Protein AF-A0A936B9R3-F1 (afdb_monomer)

Structure (mmCIF, N/CA/C/O backbone):
data_AF-A0A936B9R3-F1
#
_entry.id   AF-A0A936B9R3-F1
#
loop_
_atom_site.group_PDB
_atom_site.id
_atom_site.type_symbol
_atom_site.label_atom_id
_atom_site.label_alt_id
_atom_site.label_comp_id
_atom_site.label_asym_id
_atom_site.label_entity_id
_atom_site.label_seq_id
_atom_site.pdbx_PDB_ins_code
_atom_site.Cartn_x
_atom_site.Cartn_y
_atom_site.Cartn_z
_atom_site.occupancy
_atom_site.B_iso_or_equiv
_atom_site.auth_seq_id
_atom_site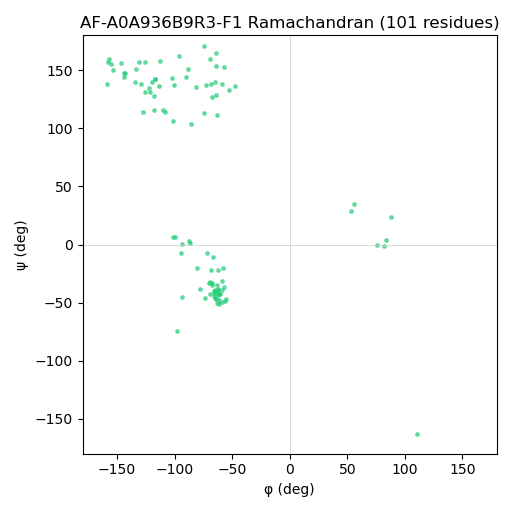.auth_comp_id
_atom_site.auth_asym_id
_atom_site.auth_atom_id
_atom_site.pdbx_PDB_model_num
ATOM 1 N N . MET A 1 1 ? -3.104 3.706 -0.898 1.00 93.44 1 MET A N 1
ATOM 2 C CA . MET A 1 1 ? -2.726 3.456 -2.309 1.00 93.44 1 MET A CA 1
ATOM 3 C C . MET A 1 1 ? -1.216 3.413 -2.414 1.00 93.44 1 MET A C 1
ATOM 5 O O . MET A 1 1 ? -0.565 4.284 -1.856 1.00 93.44 1 MET A O 1
ATOM 9 N N . ILE A 1 2 ? -0.672 2.424 -3.120 1.00 96.00 2 ILE A N 1
ATOM 10 C CA . ILE A 1 2 ? 0.773 2.230 -3.295 1.00 96.00 2 ILE A CA 1
ATOM 11 C C . ILE A 1 2 ? 1.058 2.076 -4.784 1.00 96.00 2 ILE A C 1
ATOM 13 O O . ILE A 1 2 ? 0.321 1.383 -5.483 1.00 96.00 2 ILE A O 1
ATOM 17 N N . THR A 1 3 ? 2.125 2.707 -5.258 1.00 95.81 3 THR A N 1
ATOM 18 C CA . THR A 1 3 ? 2.539 2.725 -6.660 1.00 95.81 3 THR A CA 1
ATOM 19 C C . THR A 1 3 ? 4.040 2.471 -6.761 1.00 95.81 3 THR A C 1
ATOM 21 O O . THR A 1 3 ? 4.817 2.990 -5.961 1.00 95.81 3 THR A O 1
ATOM 24 N N . SER A 1 4 ? 4.457 1.679 -7.750 1.00 95.25 4 SER A N 1
ATOM 25 C CA . SER A 1 4 ? 5.870 1.418 -8.046 1.00 95.25 4 SER A CA 1
ATOM 26 C C . SER A 1 4 ? 6.070 1.060 -9.518 1.00 95.25 4 SER A C 1
ATOM 28 O O . SER A 1 4 ? 5.175 0.488 -10.144 1.00 95.25 4 SER A O 1
ATOM 30 N N . PHE A 1 5 ? 7.246 1.381 -10.065 1.00 93.12 5 PHE A N 1
ATOM 31 C CA . PHE A 1 5 ? 7.700 0.892 -11.374 1.00 93.12 5 PHE A CA 1
ATOM 32 C C . PHE A 1 5 ? 8.264 -0.532 -11.297 1.00 93.12 5 PHE A C 1
ATOM 34 O O . PHE A 1 5 ? 8.347 -1.229 -12.309 1.00 93.12 5 PHE A O 1
ATOM 41 N N . ASP A 1 6 ? 8.655 -0.973 -10.101 1.00 92.75 6 ASP A N 1
ATOM 42 C CA . ASP A 1 6 ? 9.198 -2.301 -9.867 1.00 92.75 6 ASP A CA 1
ATOM 43 C C . ASP A 1 6 ? 8.045 -3.288 -9.632 1.00 92.75 6 ASP A C 1
ATOM 45 O O . ASP A 1 6 ? 7.418 -3.340 -8.568 1.00 92.75 6 ASP A O 1
ATOM 49 N N . GLY A 1 7 ? 7.765 -4.085 -10.667 1.00 92.31 7 GLY A N 1
ATOM 50 C CA . GLY A 1 7 ? 6.713 -5.099 -10.652 1.00 92.31 7 GLY A CA 1
ATOM 51 C C . GLY A 1 7 ? 6.882 -6.157 -9.555 1.00 92.31 7 GLY A C 1
ATOM 52 O O . GLY A 1 7 ? 5.884 -6.655 -9.039 1.00 92.31 7 GLY A O 1
ATOM 53 N N . GLY A 1 8 ? 8.121 -6.486 -9.175 1.00 94.50 8 GLY A N 1
ATOM 54 C CA . GLY A 1 8 ? 8.394 -7.441 -8.104 1.00 94.50 8 GLY A CA 1
ATOM 55 C C . GLY A 1 8 ? 8.104 -6.836 -6.735 1.00 94.50 8 GLY A C 1
ATOM 56 O O . GLY A 1 8 ? 7.410 -7.442 -5.920 1.00 94.50 8 GLY A O 1
ATOM 57 N N . ARG A 1 9 ? 8.559 -5.601 -6.503 1.00 94.31 9 ARG A N 1
ATOM 58 C CA . ARG A 1 9 ? 8.305 -4.888 -5.242 1.00 94.31 9 ARG A CA 1
ATOM 59 C C . ARG A 1 9 ? 6.819 -4.639 -5.003 1.00 94.31 9 ARG A C 1
ATOM 61 O O . ARG A 1 9 ? 6.357 -4.843 -3.884 1.00 94.31 9 ARG A O 1
ATOM 68 N N . ILE A 1 10 ? 6.050 -4.258 -6.026 1.00 96.25 10 ILE A N 1
ATOM 69 C CA . ILE A 1 10 ? 4.606 -4.051 -5.838 1.00 96.25 10 ILE A CA 1
ATOM 70 C C . ILE A 1 10 ? 3.840 -5.358 -5.604 1.00 96.25 10 ILE A C 1
ATOM 72 O O . ILE A 1 10 ? 2.882 -5.371 -4.835 1.00 96.25 10 ILE A O 1
ATOM 76 N N . ALA A 1 11 ? 4.276 -6.467 -6.211 1.00 96.75 11 ALA A N 1
ATOM 77 C CA . ALA A 1 11 ? 3.717 -7.784 -5.922 1.00 96.75 11 ALA A CA 1
ATOM 78 C C . ALA A 1 11 ? 4.030 -8.218 -4.480 1.00 96.75 11 ALA A C 1
ATOM 80 O O . ALA A 1 11 ? 3.150 -8.732 -3.792 1.00 96.75 11 ALA A O 1
ATOM 81 N N . ASN A 1 12 ? 5.243 -7.940 -3.993 1.00 97.25 12 ASN A N 1
ATOM 82 C CA . ASN A 1 12 ? 5.619 -8.198 -2.602 1.00 97.25 12 ASN A CA 1
ATOM 83 C C . ASN A 1 12 ? 4.823 -7.332 -1.620 1.00 97.25 12 ASN A C 1
AT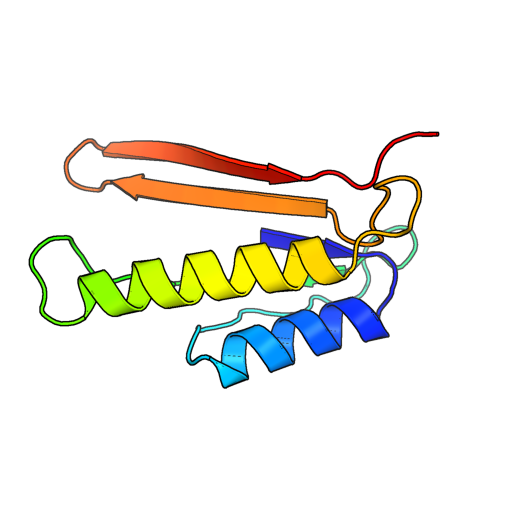OM 85 O O . ASN A 1 12 ? 4.399 -7.843 -0.591 1.00 97.25 12 ASN A O 1
ATOM 89 N N . ALA A 1 13 ? 4.562 -6.063 -1.950 1.00 97.12 13 ALA A N 1
ATOM 90 C CA . ALA A 1 13 ? 3.716 -5.194 -1.133 1.00 97.12 13 ALA A CA 1
ATOM 91 C C . ALA A 1 13 ? 2.280 -5.737 -1.025 1.00 97.12 13 ALA A C 1
ATOM 93 O O . ALA A 1 13 ? 1.714 -5.763 0.065 1.00 97.12 13 ALA A O 1
ATOM 94 N N . ALA A 1 14 ? 1.710 -6.226 -2.135 1.00 97.50 14 ALA A N 1
ATOM 95 C CA . ALA A 1 14 ? 0.401 -6.880 -2.130 1.00 97.50 14 ALA A CA 1
ATOM 96 C C . ALA A 1 14 ? 0.398 -8.146 -1.257 1.00 97.50 14 ALA A C 1
ATOM 98 O O . ALA A 1 14 ? -0.489 -8.322 -0.424 1.00 97.50 14 ALA A O 1
ATOM 99 N N . ALA A 1 15 ? 1.407 -9.007 -1.424 1.00 97.94 15 ALA A N 1
ATOM 100 C CA . ALA A 1 15 ? 1.523 -10.254 -0.674 1.00 97.94 15 ALA A CA 1
ATOM 101 C C . ALA A 1 15 ? 1.740 -10.015 0.828 1.00 97.94 15 ALA A C 1
ATOM 103 O O . ALA A 1 15 ? 1.157 -10.721 1.647 1.00 97.94 15 ALA A O 1
ATOM 104 N N . PHE A 1 16 ? 2.548 -9.016 1.192 1.00 97.50 16 PHE A N 1
ATOM 105 C CA . PHE A 1 16 ? 2.766 -8.635 2.583 1.00 97.50 16 PHE A CA 1
ATOM 106 C C . PHE A 1 16 ? 1.471 -8.135 3.229 1.00 97.50 16 PHE A C 1
ATOM 108 O O . PHE A 1 16 ? 1.067 -8.675 4.255 1.00 97.50 16 PHE A O 1
ATOM 115 N N . ALA A 1 17 ? 0.774 -7.193 2.582 1.00 96.19 17 ALA A N 1
ATOM 116 C CA . ALA A 1 17 ? -0.506 -6.676 3.064 1.00 96.19 17 ALA A CA 1
ATOM 117 C C . ALA A 1 17 ? -1.531 -7.807 3.287 1.00 96.19 17 ALA A C 1
ATOM 119 O O . ALA A 1 17 ? -2.128 -7.905 4.357 1.00 96.19 17 ALA A O 1
ATOM 120 N N . GLN A 1 18 ? -1.670 -8.727 2.327 1.00 95.56 18 GLN A N 1
ATOM 121 C CA . GLN A 1 18 ? -2.526 -9.910 2.483 1.00 95.56 18 GLN A CA 1
ATOM 122 C C . GLN A 1 18 ? -2.069 -10.824 3.630 1.00 95.56 18 GLN A C 1
ATOM 124 O O . GLN A 1 18 ? -2.900 -11.362 4.360 1.00 95.56 18 GLN A O 1
ATOM 129 N N . GLY A 1 19 ? -0.756 -10.991 3.811 1.00 96.00 19 GLY A N 1
ATOM 130 C CA . GLY A 1 19 ? -0.165 -11.816 4.865 1.00 96.00 19 GLY A CA 1
ATOM 131 C C . GLY A 1 19 ? -0.469 -11.322 6.280 1.00 96.00 19 GLY A C 1
ATOM 132 O O . GLY A 1 19 ? -0.688 -12.143 7.169 1.00 96.00 19 GLY A O 1
ATOM 133 N N . ILE A 1 20 ? -0.558 -10.004 6.472 1.00 93.81 20 ILE A N 1
ATOM 134 C CA . ILE A 1 20 ? -0.938 -9.386 7.754 1.00 93.81 20 ILE A CA 1
ATOM 135 C C . ILE A 1 20 ? -2.462 -9.221 7.903 1.00 93.81 20 ILE A C 1
ATOM 137 O O . ILE A 1 20 ? -2.956 -8.737 8.921 1.00 93.81 20 ILE A O 1
ATOM 141 N N . GLY A 1 21 ? -3.235 -9.693 6.918 1.00 91.56 21 GLY A N 1
ATOM 142 C CA . GLY A 1 21 ? -4.696 -9.739 6.959 1.00 91.56 21 GLY A CA 1
ATOM 143 C C . GLY A 1 21 ? -5.391 -8.471 6.465 1.00 91.56 21 GLY A C 1
ATOM 144 O O . GLY A 1 21 ? -6.523 -8.221 6.878 1.00 91.56 21 GLY A O 1
ATOM 145 N N . LEU A 1 22 ? -4.727 -7.677 5.622 1.00 92.25 22 LEU A N 1
ATOM 146 C CA . LEU A 1 22 ? -5.333 -6.557 4.906 1.00 92.25 22 LEU A CA 1
ATOM 147 C C . LEU A 1 22 ? -5.898 -7.007 3.554 1.00 92.25 22 LEU A C 1
ATOM 149 O O . LEU A 1 22 ? -5.303 -7.823 2.846 1.00 92.25 22 LEU A O 1
ATOM 153 N N . ASP A 1 23 ? -7.018 -6.409 3.163 1.00 92.75 23 ASP A N 1
ATOM 154 C CA . ASP A 1 23 ? -7.612 -6.620 1.849 1.00 92.75 23 ASP A CA 1
ATOM 155 C C . ASP A 1 23 ? -6.922 -5.754 0.788 1.00 92.75 23 ASP A C 1
ATOM 157 O O . ASP A 1 23 ? -6.668 -4.563 0.984 1.00 92.75 23 ASP A O 1
ATOM 161 N N . VAL A 1 24 ? -6.625 -6.358 -0.365 1.00 95.81 24 VAL A N 1
ATOM 162 C CA . VAL A 1 24 ? -5.866 -5.725 -1.452 1.00 95.81 24 VAL A CA 1
ATOM 163 C C . VAL A 1 24 ? -6.639 -5.792 -2.763 1.00 95.81 24 VAL A C 1
ATOM 165 O O . VAL A 1 24 ? -7.077 -6.859 -3.192 1.00 95.81 24 VAL A O 1
ATOM 168 N N . LEU A 1 25 ? -6.732 -4.652 -3.445 1.00 96.06 25 LEU A N 1
ATOM 169 C CA . LEU A 1 25 ? -7.194 -4.531 -4.824 1.00 96.06 25 LEU A CA 1
ATOM 170 C C . LEU A 1 25 ? -6.000 -4.203 -5.730 1.00 96.06 25 LEU A C 1
ATOM 172 O O . LEU A 1 25 ? -5.411 -3.123 -5.638 1.00 96.06 25 LEU A O 1
ATOM 176 N N . GLY A 1 26 ? -5.658 -5.129 -6.625 1.00 95.00 26 GLY A N 1
ATOM 177 C CA . GLY A 1 26 ? -4.510 -5.020 -7.529 1.00 95.00 26 GLY A CA 1
ATOM 178 C C . GLY A 1 26 ? -3.386 -6.014 -7.197 1.00 95.00 26 GLY A C 1
ATOM 179 O O . GLY A 1 26 ? -3.638 -6.993 -6.494 1.00 95.00 26 GLY A O 1
ATOM 180 N N . PRO A 1 27 ? -2.154 -5.795 -7.702 1.00 96.06 27 PRO A N 1
ATOM 181 C CA . PRO A 1 27 ? -1.717 -4.637 -8.486 1.00 96.06 27 PRO A CA 1
ATOM 182 C C . PRO A 1 27 ? -2.428 -4.517 -9.837 1.00 96.06 27 PRO A C 1
ATOM 184 O O . PRO A 1 27 ? -2.858 -5.512 -10.414 1.00 96.06 27 PRO A O 1
ATOM 187 N N . SER A 1 28 ? -2.527 -3.300 -10.361 1.00 96.62 28 SER A N 1
ATOM 188 C CA . SER A 1 28 ? -3.020 -3.052 -11.711 1.00 96.62 28 SER A CA 1
ATOM 189 C C . SER A 1 28 ? -2.108 -3.669 -12.778 1.00 96.62 28 SER A C 1
ATOM 191 O O . SER A 1 28 ? -0.921 -3.960 -12.557 1.00 96.62 28 SER A O 1
ATOM 193 N N . ASP A 1 29 ? -2.642 -3.769 -13.993 1.00 95.44 29 ASP A N 1
ATOM 194 C CA . ASP A 1 29 ? -1.811 -3.847 -15.189 1.00 95.44 29 ASP A CA 1
ATOM 195 C C . ASP A 1 29 ? -0.872 -2.626 -15.275 1.00 95.44 29 ASP A C 1
ATOM 197 O O . ASP A 1 29 ? -1.171 -1.567 -14.703 1.00 95.44 29 ASP A O 1
ATOM 201 N N . PRO A 1 30 ? 0.293 -2.762 -15.935 1.00 93.06 30 PRO A N 1
ATOM 202 C CA . PRO A 1 30 ? 1.226 -1.656 -16.074 1.00 93.06 30 PRO A CA 1
ATOM 203 C C . PRO A 1 30 ? 0.606 -0.587 -16.980 1.00 93.06 30 PRO A C 1
ATOM 205 O O . PRO A 1 30 ? 0.182 -0.891 -18.093 1.00 93.06 30 PRO A O 1
ATOM 208 N N . ALA A 1 31 ? 0.553 0.658 -16.503 1.00 82.62 31 ALA A N 1
ATOM 209 C CA . ALA A 1 31 ? -0.108 1.752 -17.216 1.00 82.62 31 ALA A CA 1
ATOM 210 C C . ALA A 1 31 ? 0.887 2.619 -18.008 1.00 82.62 31 ALA A C 1
ATOM 212 O O . ALA A 1 31 ? 0.968 2.522 -19.230 1.00 82.62 31 ALA A O 1
ATOM 213 N N . MET A 1 32 ? 1.667 3.457 -17.318 1.00 87.12 32 MET A N 1
ATOM 214 C CA . MET A 1 32 ? 2.646 4.376 -17.914 1.00 87.12 32 MET A CA 1
ATOM 215 C C . MET A 1 32 ? 4.027 4.087 -17.335 1.00 87.12 32 MET A C 1
ATOM 217 O O . MET A 1 32 ? 4.156 3.919 -16.126 1.00 87.12 32 MET A O 1
ATOM 221 N N . ASN A 1 33 ? 5.061 4.021 -18.178 1.00 89.19 33 ASN A N 1
ATOM 222 C CA . ASN A 1 33 ? 6.449 3.761 -17.760 1.00 89.19 33 ASN A CA 1
ATOM 223 C C . ASN A 1 33 ? 6.621 2.490 -16.900 1.00 89.19 33 ASN A C 1
ATOM 225 O O . ASN A 1 33 ? 7.500 2.423 -16.048 1.00 89.19 33 ASN A O 1
ATOM 229 N N . GLY A 1 34 ? 5.757 1.488 -17.095 1.00 90.44 34 GLY A N 1
ATOM 230 C CA . GLY A 1 34 ? 5.785 0.241 -16.325 1.00 90.44 34 GLY A CA 1
ATOM 231 C C . GLY A 1 34 ? 5.229 0.345 -14.901 1.00 90.44 34 GLY A C 1
ATOM 232 O O . GLY A 1 34 ? 5.164 -0.676 -14.220 1.00 90.44 34 GLY A O 1
ATOM 233 N N . TYR A 1 35 ? 4.783 1.529 -14.464 1.00 94.19 35 TYR A N 1
ATOM 234 C CA . TYR A 1 35 ? 4.190 1.704 -13.143 1.00 94.19 35 TYR A CA 1
ATOM 235 C C . TYR A 1 35 ? 2.885 0.933 -13.005 1.00 94.19 35 TYR A C 1
ATOM 237 O O . TYR A 1 35 ? 2.044 0.895 -13.910 1.00 94.19 35 TYR A O 1
ATOM 245 N N . ARG A 1 36 ? 2.731 0.354 -11.821 1.00 96.69 36 ARG A N 1
ATOM 246 C CA . ARG A 1 36 ? 1.542 -0.348 -11.358 1.00 96.69 36 ARG A CA 1
ATOM 247 C C . ARG A 1 36 ? 1.112 0.261 -10.035 1.00 96.69 36 ARG A C 1
ATOM 249 O O . ARG A 1 36 ? 1.944 0.812 -9.309 1.00 96.69 36 ARG A O 1
ATOM 256 N N . SER A 1 37 ? -0.161 0.103 -9.703 1.00 96.69 37 SER A N 1
ATOM 257 C CA . SER A 1 37 ? -0.714 0.581 -8.438 1.00 96.69 37 SER A CA 1
ATOM 258 C C . SER A 1 37 ? -1.572 -0.481 -7.772 1.00 96.69 37 SER A C 1
ATOM 260 O O . SER A 1 37 ? -2.194 -1.297 -8.448 1.00 96.69 37 SER A O 1
ATOM 262 N N . LEU A 1 38 ? -1.634 -0.447 -6.447 1.00 96.75 38 LEU A N 1
ATOM 263 C CA . LEU A 1 38 ? -2.580 -1.222 -5.655 1.00 96.75 38 LEU A CA 1
ATOM 264 C C . LEU A 1 38 ? -3.282 -0.337 -4.623 1.00 96.75 38 LEU A C 1
ATOM 266 O O . LEU A 1 38 ? -2.782 0.720 -4.213 1.00 96.75 38 LEU A O 1
ATOM 270 N N . LEU A 1 39 ? -4.454 -0.790 -4.204 1.00 96.12 39 LEU A N 1
ATOM 271 C CA . LEU A 1 39 ? -5.237 -0.210 -3.125 1.00 96.12 39 LEU A CA 1
ATOM 272 C C . LEU A 1 39 ? -5.362 -1.229 -1.998 1.00 96.12 39 LEU A C 1
ATOM 274 O O . LEU A 1 39 ? -5.501 -2.420 -2.254 1.00 96.12 39 LEU A O 1
ATOM 278 N N . ILE A 1 40 ? -5.312 -0.738 -0.765 1.00 93.75 40 ILE A N 1
ATOM 279 C CA . ILE A 1 40 ? -5.566 -1.528 0.437 1.00 93.75 40 ILE A CA 1
ATOM 280 C C . ILE A 1 40 ? -6.899 -1.027 0.983 1.00 93.75 40 ILE A C 1
ATOM 282 O O . ILE A 1 40 ? -7.011 0.168 1.263 1.00 93.75 40 ILE A O 1
ATOM 286 N N . CYS A 1 41 ? -7.920 -1.887 1.006 1.00 87.00 41 CYS A N 1
ATOM 287 C CA . CYS A 1 41 ? -9.301 -1.504 1.311 1.00 87.00 41 CYS A CA 1
ATOM 288 C C . CYS A 1 41 ? -10.149 -2.702 1.767 1.00 87.00 41 CYS A C 1
ATOM 290 O O . CYS A 1 41 ? -10.173 -3.685 1.033 1.00 87.00 41 CYS A O 1
ATOM 292 N N . PRO A 1 42 ? -11.002 -2.558 2.796 1.00 74.25 42 PRO A N 1
ATOM 293 C CA . PRO A 1 42 ? -10.856 -1.647 3.929 1.00 74.25 42 PRO A CA 1
ATOM 294 C C . PRO A 1 42 ? -9.755 -2.166 4.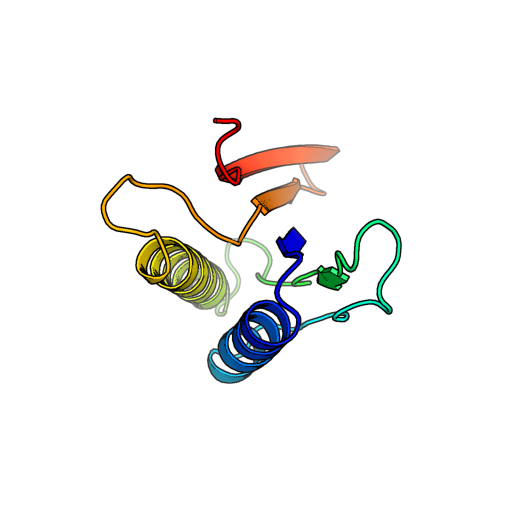867 1.00 74.25 42 PRO A C 1
ATOM 296 O O . PRO A 1 42 ? -9.669 -3.358 5.139 1.00 74.25 42 PRO A O 1
ATOM 299 N N . ASP A 1 43 ? -8.901 -1.277 5.361 1.00 71.81 43 ASP A N 1
ATOM 300 C CA . ASP A 1 43 ? -7.810 -1.619 6.281 1.00 71.81 43 ASP A CA 1
ATOM 301 C C . ASP A 1 43 ? -8.198 -1.469 7.763 1.00 71.81 43 ASP A C 1
ATOM 303 O O . ASP A 1 43 ? -7.382 -1.738 8.638 1.00 71.81 43 ASP A O 1
ATOM 307 N N . GLY A 1 44 ? -9.441 -1.072 8.063 1.00 63.47 44 GLY A N 1
ATOM 308 C CA . GLY A 1 44 ? -9.903 -0.831 9.428 1.00 63.47 44 GLY A CA 1
ATOM 309 C C . GLY A 1 44 ? -11.418 -0.932 9.611 1.00 63.47 44 GLY A C 1
ATOM 310 O O . GLY A 1 44 ? -12.203 -0.848 8.664 1.00 63.47 44 GLY A O 1
ATOM 311 N N . SER A 1 45 ? -11.809 -1.132 10.868 1.00 62.25 45 SER A N 1
ATOM 312 C CA . SER A 1 45 ? -13.192 -1.143 11.348 1.00 62.25 45 SER A CA 1
ATOM 313 C C . SER A 1 45 ? -13.571 0.231 11.919 1.00 62.25 45 SER A C 1
ATOM 315 O O . SER A 1 45 ? -12.702 1.026 12.251 1.00 62.25 45 SER A O 1
ATOM 317 N N . LYS A 1 46 ? -14.871 0.519 12.064 1.00 63.25 46 LYS A N 1
ATOM 318 C CA . LYS A 1 46 ? -15.343 1.729 12.760 1.00 63.25 46 LYS A CA 1
ATOM 319 C C . LYS A 1 46 ? -14.827 1.753 14.209 1.00 63.25 46 LYS A C 1
ATOM 321 O O . LYS A 1 46 ? -14.896 0.725 14.886 1.00 63.25 46 LYS A O 1
ATOM 326 N N . GLU A 1 47 ? -14.392 2.925 14.677 1.00 63.56 47 GLU A N 1
ATOM 327 C CA . GLU A 1 47 ? -13.962 3.165 16.062 1.00 63.56 47 GLU A CA 1
ATOM 328 C C . GLU A 1 47 ? -14.953 2.597 17.091 1.00 63.56 47 GLU A C 1
ATOM 330 O O . GLU A 1 47 ? -16.176 2.731 16.959 1.00 63.56 47 GLU A O 1
ATOM 335 N N . GLY A 1 48 ? -14.416 1.942 18.125 1.00 61.91 48 GLY A N 1
ATOM 336 C CA . GLY A 1 48 ? -15.195 1.278 19.177 1.00 61.91 48 GLY A CA 1
ATOM 337 C C . GLY A 1 48 ? -15.669 -0.142 18.843 1.00 61.91 48 GLY A C 1
ATOM 338 O O . GLY A 1 48 ? -16.385 -0.750 19.642 1.00 61.91 48 GLY A O 1
ATOM 339 N N . TRP A 1 49 ? -15.289 -0.690 17.687 1.00 69.94 49 TRP A N 1
ATOM 340 C CA . TRP A 1 49 ? -15.499 -2.104 17.376 1.00 69.94 49 TRP A CA 1
ATOM 341 C C . TRP A 1 49 ? -14.309 -2.940 17.865 1.00 69.94 49 TRP A C 1
ATOM 343 O O . TRP A 1 49 ? -13.184 -2.446 17.867 1.00 69.94 49 TRP A O 1
ATOM 353 N N . PRO A 1 50 ? -14.513 -4.220 18.225 1.00 67.94 50 PRO A N 1
ATOM 354 C CA . PRO A 1 50 ? -13.445 -5.071 18.765 1.00 67.94 50 PRO A CA 1
ATOM 355 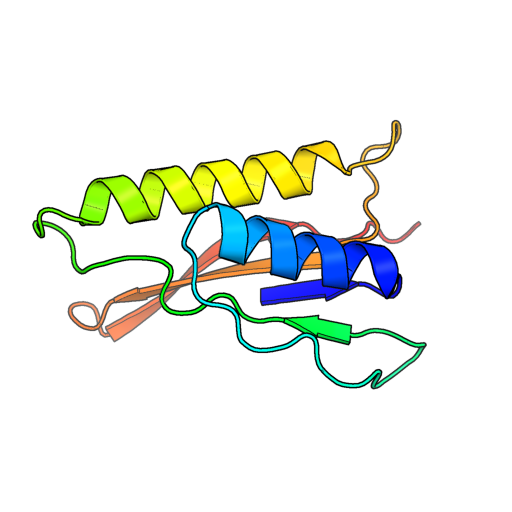C C . PRO A 1 50 ? -12.218 -5.244 17.859 1.00 67.94 50 PRO A C 1
ATOM 357 O O . PRO A 1 50 ? -11.161 -5.641 18.336 1.00 67.94 50 PRO A O 1
ATOM 360 N N . ASP A 1 51 ? -12.368 -4.991 16.558 1.00 69.38 51 ASP A N 1
ATOM 361 C CA . ASP A 1 51 ? -11.306 -5.138 15.563 1.00 69.38 51 ASP A CA 1
ATOM 362 C C . ASP A 1 51 ? -10.663 -3.793 15.159 1.00 69.38 51 ASP A C 1
ATOM 364 O O . ASP A 1 51 ? -9.837 -3.784 14.250 1.00 69.38 51 ASP A O 1
ATOM 368 N N . SER A 1 52 ? -11.015 -2.673 15.813 1.00 71.50 52 SER A N 1
ATOM 369 C CA . SER A 1 52 ? -10.447 -1.341 15.516 1.00 71.50 52 SER A CA 1
ATOM 370 C C . SER A 1 52 ? -8.934 -1.318 15.742 1.00 71.50 52 SER A C 1
ATOM 372 O O . SER A 1 52 ? -8.186 -1.023 14.813 1.00 71.50 52 SER A O 1
ATOM 374 N N . ASP A 1 53 ? -8.489 -1.773 16.919 1.00 80.56 53 ASP A N 1
ATOM 375 C CA . ASP A 1 53 ? -7.069 -1.807 17.300 1.00 80.56 53 ASP A C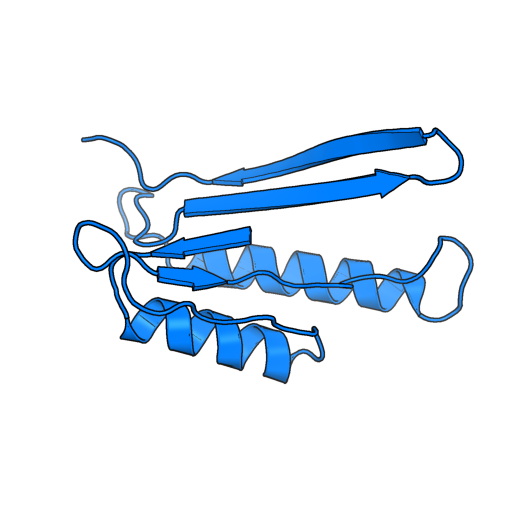A 1
ATOM 376 C C . ASP A 1 53 ? -6.226 -2.617 16.299 1.00 80.56 53 ASP A C 1
ATOM 378 O O . ASP A 1 53 ? -5.119 -2.231 15.940 1.00 80.56 53 ASP A O 1
ATOM 382 N N . LYS A 1 54 ? -6.785 -3.708 15.755 1.00 84.88 54 LYS A N 1
ATOM 383 C CA . LYS A 1 54 ? -6.098 -4.537 14.751 1.00 84.88 54 LYS A CA 1
ATOM 384 C C . LYS A 1 54 ? -5.903 -3.811 13.423 1.00 84.88 54 LYS A C 1
ATOM 386 O O . LYS A 1 54 ? -4.948 -4.104 12.710 1.00 84.88 54 LYS A O 1
ATOM 391 N N . GLY A 1 55 ? -6.835 -2.936 13.048 1.00 85.50 55 GLY A N 1
ATOM 392 C CA . GLY A 1 55 ? -6.707 -2.120 11.841 1.00 85.50 55 GLY A CA 1
ATOM 393 C C . GLY A 1 55 ? -5.544 -1.141 11.966 1.00 85.50 55 GLY A C 1
ATOM 394 O O . GLY A 1 55 ? -4.718 -1.043 11.059 1.00 85.50 55 GLY A O 1
ATOM 395 N N . ASP A 1 56 ? -5.431 -0.493 13.125 1.00 85.88 56 ASP A N 1
ATOM 396 C CA . ASP A 1 56 ? -4.330 0.422 13.425 1.00 85.88 56 ASP A CA 1
ATOM 397 C C . ASP A 1 56 ? -2.979 -0.299 13.457 1.00 85.88 56 ASP A C 1
ATOM 399 O O . ASP A 1 56 ? -2.047 0.143 12.783 1.00 85.88 56 ASP A O 1
ATOM 403 N N . GLU A 1 57 ? -2.898 -1.449 14.136 1.00 89.94 57 GLU A N 1
ATOM 404 C CA . GLU A 1 57 ? -1.692 -2.288 14.187 1.00 89.94 57 GLU A CA 1
ATOM 405 C C . GLU A 1 57 ? -1.219 -2.697 12.783 1.00 89.94 57 GLU A C 1
ATOM 407 O O . GLU A 1 57 ? -0.054 -2.523 12.432 1.00 89.94 57 GLU A O 1
ATOM 412 N N . ARG A 1 58 ? -2.125 -3.195 11.932 1.00 91.94 58 ARG A N 1
ATOM 413 C CA . ARG A 1 58 ? -1.777 -3.637 10.568 1.00 91.94 58 ARG A CA 1
ATOM 414 C C . ARG A 1 58 ? -1.360 -2.485 9.668 1.00 91.94 58 ARG A C 1
ATOM 416 O O . ARG A 1 58 ? -0.522 -2.653 8.783 1.00 91.94 58 ARG A O 1
ATOM 423 N N . ARG A 1 59 ? -1.969 -1.317 9.849 1.00 91.12 59 ARG A N 1
ATOM 424 C CA . ARG A 1 59 ? -1.615 -0.118 9.094 1.00 91.12 59 ARG A CA 1
ATOM 425 C C . ARG A 1 59 ? -0.237 0.389 9.501 1.00 91.12 59 ARG A C 1
ATOM 427 O O . ARG A 1 59 ? 0.549 0.744 8.625 1.00 91.12 59 ARG A O 1
ATOM 434 N N . GLU A 1 60 ? 0.069 0.398 10.796 1.00 92.38 60 GLU A N 1
ATOM 435 C CA . GLU A 1 60 ? 1.413 0.690 11.296 1.00 92.38 60 GLU A CA 1
ATOM 436 C C . GLU A 1 60 ? 2.431 -0.306 10.727 1.00 92.38 60 GLU A C 1
ATOM 438 O O . GLU A 1 60 ? 3.392 0.119 10.089 1.00 92.38 60 GLU A O 1
ATOM 443 N N . GLU A 1 61 ? 2.151 -1.608 10.804 1.00 95.62 61 GLU A N 1
ATOM 444 C CA . GLU A 1 61 ? 3.009 -2.659 10.249 1.00 95.62 61 GLU A CA 1
ATOM 445 C C . GLU A 1 61 ? 3.229 -2.493 8.730 1.00 95.62 61 GLU A C 1
ATOM 447 O O . GLU A 1 61 ? 4.346 -2.648 8.228 1.00 95.62 61 GLU A O 1
ATOM 452 N N . MET A 1 62 ? 2.197 -2.095 7.977 1.00 95.44 62 MET A N 1
ATOM 453 C CA . MET A 1 62 ? 2.327 -1.801 6.546 1.00 95.44 62 MET A CA 1
ATOM 454 C C . MET A 1 62 ? 3.222 -0.583 6.276 1.00 95.44 62 MET A C 1
ATOM 456 O O . MET A 1 62 ? 4.031 -0.606 5.342 1.00 95.44 62 MET A O 1
ATOM 460 N N . ARG A 1 63 ? 3.092 0.487 7.070 1.00 94.88 63 ARG A N 1
ATOM 461 C CA . ARG A 1 63 ? 3.931 1.691 6.949 1.00 94.88 63 ARG A CA 1
ATOM 462 C C . ARG A 1 63 ? 5.388 1.371 7.267 1.00 94.88 63 ARG A C 1
ATOM 464 O O . ARG A 1 63 ? 6.267 1.753 6.498 1.00 94.88 63 ARG A O 1
ATOM 471 N N . GLU A 1 64 ? 5.637 0.635 8.346 1.00 95.75 64 GLU A N 1
ATOM 472 C CA . GLU A 1 64 ? 6.977 0.192 8.735 1.00 95.75 64 GLU A CA 1
ATOM 473 C C . GLU A 1 64 ? 7.617 -0.684 7.657 1.00 95.75 64 GLU A C 1
ATOM 475 O O . GLU A 1 64 ? 8.781 -0.484 7.303 1.00 95.75 64 GLU A O 1
ATOM 480 N N . TRP A 1 65 ? 6.850 -1.608 7.073 1.00 96.81 65 TRP A N 1
ATOM 481 C CA . TRP A 1 65 ? 7.331 -2.434 5.972 1.00 96.81 65 TRP A CA 1
ATOM 482 C C . TRP A 1 65 ? 7.686 -1.596 4.742 1.00 96.81 65 TRP A C 1
ATOM 484 O O . TRP A 1 65 ? 8.734 -1.806 4.137 1.00 96.81 65 TRP A O 1
ATOM 494 N N . LEU A 1 66 ? 6.870 -0.609 4.363 1.00 95.25 66 LEU A N 1
ATOM 495 C CA . LEU A 1 66 ? 7.202 0.287 3.246 1.00 95.25 66 LEU A CA 1
ATOM 496 C C . LEU A 1 66 ? 8.474 1.096 3.522 1.00 95.25 66 LEU A C 1
ATOM 498 O O . LEU A 1 66 ? 9.307 1.269 2.627 1.00 95.25 66 LEU A O 1
ATOM 502 N N . ASP A 1 67 ? 8.647 1.546 4.762 1.00 93.44 67 ASP A N 1
ATOM 503 C CA . ASP A 1 67 ? 9.819 2.294 5.200 1.00 93.44 67 ASP A CA 1
ATOM 504 C C . ASP A 1 67 ? 11.086 1.436 5.254 1.00 93.44 67 ASP A C 1
ATOM 506 O O . ASP A 1 67 ? 12.163 1.924 4.909 1.00 93.44 67 ASP A O 1
ATOM 510 N N . SER A 1 68 ? 10.974 0.143 5.566 1.00 94.56 68 SER A N 1
ATOM 511 C CA . SER A 1 68 ? 12.110 -0.785 5.550 1.00 94.56 68 SER A CA 1
ATOM 512 C C . SER A 1 68 ? 12.672 -1.045 4.145 1.00 94.56 68 SER A C 1
ATOM 514 O O . SER A 1 68 ? 13.720 -1.674 4.015 1.00 94.56 68 SER A O 1
ATOM 516 N N . HIS A 1 69 ? 11.973 -0.607 3.093 1.00 92.25 69 HIS A N 1
ATOM 517 C CA . HIS A 1 69 ? 12.395 -0.723 1.693 1.00 92.25 69 HIS A CA 1
ATOM 518 C C . HIS A 1 69 ? 13.002 0.568 1.134 1.00 92.25 69 HIS A C 1
ATOM 520 O O . HIS A 1 69 ? 13.256 0.645 -0.076 1.00 92.25 69 HIS A O 1
ATOM 526 N N . LYS A 1 70 ? 13.208 1.577 1.989 1.00 91.56 70 LYS A N 1
ATOM 527 C CA . LYS A 1 70 ? 13.982 2.770 1.650 1.00 91.56 70 LYS A CA 1
ATOM 528 C C . LYS A 1 70 ? 15.457 2.401 1.482 1.00 91.56 70 LYS A C 1
ATOM 530 O O . LYS A 1 70 ? 16.010 1.621 2.258 1.00 91.56 70 LYS A O 1
ATOM 535 N N . ASP A 1 71 ? 16.085 2.967 0.463 1.00 88.19 71 ASP A N 1
ATOM 536 C CA . ASP A 1 71 ? 17.519 2.861 0.237 1.00 88.19 71 ASP A CA 1
ATOM 537 C C . ASP A 1 71 ? 18.287 3.745 1.241 1.00 88.19 71 ASP A C 1
ATOM 539 O O . ASP A 1 71 ? 17.708 4.526 2.002 1.00 88.19 71 ASP A O 1
ATOM 543 N N . ALA A 1 72 ? 19.616 3.618 1.282 1.00 87.56 72 ALA A N 1
ATOM 544 C CA . ALA A 1 72 ? 20.453 4.308 2.271 1.00 87.56 72 ALA A CA 1
ATOM 545 C C . ALA A 1 72 ? 20.396 5.847 2.179 1.00 87.56 72 ALA A C 1
ATOM 547 O O . ALA A 1 72 ? 20.703 6.533 3.153 1.00 87.56 72 ALA A O 1
ATOM 548 N N . ASP A 1 73 ? 20.017 6.385 1.019 1.00 86.81 73 ASP A N 1
ATOM 549 C CA . ASP A 1 73 ? 19.796 7.814 0.783 1.00 86.81 73 ASP A CA 1
ATOM 550 C C . ASP A 1 73 ? 18.366 8.274 1.131 1.00 86.81 73 ASP A C 1
ATOM 552 O O . ASP A 1 73 ? 18.039 9.451 0.985 1.00 86.81 73 ASP A O 1
ATOM 556 N N . GLY A 1 74 ? 17.518 7.363 1.618 1.00 84.31 74 GLY A N 1
ATOM 557 C CA . GLY A 1 74 ? 16.120 7.616 1.953 1.00 84.31 74 GLY A CA 1
ATOM 558 C C . GLY A 1 74 ? 15.166 7.564 0.758 1.00 84.31 74 GLY A C 1
ATOM 559 O O . GLY A 1 74 ? 13.960 7.729 0.955 1.00 84.31 74 GLY A O 1
ATOM 560 N N . SER A 1 75 ? 15.666 7.321 -0.459 1.00 86.31 75 SER A N 1
ATOM 561 C CA . SER A 1 75 ? 14.822 7.102 -1.633 1.00 86.31 75 SER A CA 1
ATOM 562 C C . SER A 1 75 ? 14.082 5.765 -1.531 1.00 86.31 75 SER A C 1
ATOM 564 O O . SER A 1 75 ? 14.433 4.884 -0.749 1.00 86.31 75 SER A O 1
ATOM 566 N N . SER A 1 76 ? 12.993 5.614 -2.280 1.00 90.69 76 SER A N 1
ATOM 567 C CA . SER A 1 76 ? 12.221 4.374 -2.310 1.00 90.69 76 SER A CA 1
ATOM 568 C C . SER A 1 76 ? 11.684 4.135 -3.708 1.00 90.69 76 SER A C 1
ATOM 570 O O . SER A 1 76 ? 11.309 5.069 -4.412 1.00 90.69 76 SER A O 1
ATOM 572 N N . ALA A 1 77 ? 11.572 2.867 -4.096 1.00 91.31 77 ALA A N 1
ATOM 573 C CA . ALA A 1 77 ? 10.839 2.484 -5.299 1.00 91.31 77 ALA A CA 1
ATOM 574 C C . ALA A 1 77 ? 9.313 2.622 -5.129 1.00 91.31 77 ALA A C 1
ATOM 576 O O . ALA A 1 77 ? 8.572 2.429 -6.097 1.00 91.31 77 ALA A O 1
ATOM 577 N N . PHE A 1 78 ? 8.832 2.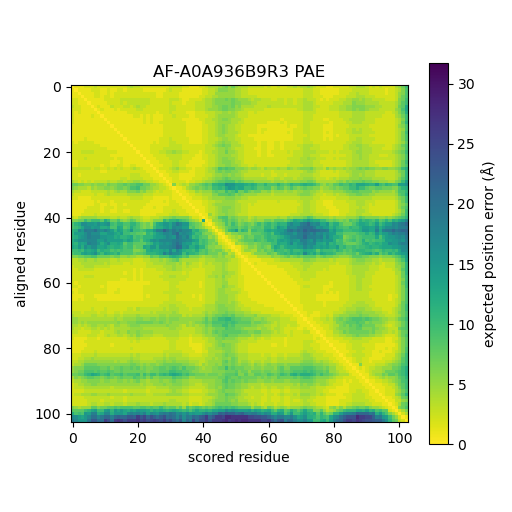914 -3.917 1.00 94.38 78 PHE A N 1
ATOM 578 C CA . PHE A 1 78 ? 7.421 3.112 -3.614 1.00 94.38 78 PHE A CA 1
ATOM 579 C C . PHE A 1 78 ? 7.067 4.596 -3.534 1.00 94.38 78 PHE A C 1
ATOM 581 O O . PHE A 1 78 ? 7.755 5.392 -2.904 1.00 94.38 78 PHE A O 1
ATOM 588 N N . SER A 1 79 ? 5.930 4.948 -4.125 1.00 94.56 79 SER A N 1
ATOM 589 C CA . SER A 1 79 ? 5.182 6.162 -3.796 1.00 94.56 79 SER A CA 1
ATOM 590 C C . SER A 1 79 ? 3.823 5.743 -3.266 1.00 94.56 79 SER A C 1
ATOM 592 O O . SER A 1 79 ? 3.138 4.934 -3.898 1.00 94.56 79 SER A O 1
ATOM 594 N N . TRP A 1 80 ? 3.431 6.247 -2.105 1.00 95.31 80 TRP A N 1
ATOM 595 C CA . TRP A 1 80 ? 2.206 5.821 -1.453 1.00 95.31 80 TRP A CA 1
ATOM 596 C C . TRP A 1 80 ? 1.533 6.946 -0.686 1.00 95.31 80 TRP A C 1
ATOM 598 O O . TRP A 1 80 ? 2.144 7.932 -0.282 1.00 95.31 80 TRP A O 1
ATOM 608 N N . VAL A 1 81 ? 0.234 6.763 -0.503 1.00 95.19 81 VAL A N 1
ATOM 609 C CA . VAL A 1 81 ? -0.636 7.666 0.231 1.00 95.19 81 VAL A CA 1
ATOM 610 C C . VAL A 1 81 ? -1.682 6.865 0.983 1.00 95.19 81 VAL A C 1
ATOM 612 O O . VAL A 1 81 ? -2.181 5.852 0.483 1.00 95.19 81 VAL A O 1
ATOM 615 N N . GLU A 1 82 ? -2.034 7.329 2.167 1.00 93.50 82 GLU A N 1
ATOM 616 C CA . GLU A 1 82 ? -3.085 6.772 2.993 1.00 93.50 82 GLU A CA 1
ATOM 617 C C . GLU A 1 82 ? -4.145 7.830 3.281 1.00 93.50 82 GLU A C 1
ATOM 619 O O . GLU A 1 82 ? -3.835 8.958 3.675 1.00 93.50 82 GLU A O 1
ATOM 624 N N . PHE A 1 83 ? -5.399 7.442 3.069 1.00 89.75 83 PHE A N 1
ATOM 625 C CA . PHE A 1 83 ? -6.562 8.275 3.320 1.00 89.75 83 PHE A CA 1
ATOM 626 C C . PHE A 1 83 ? -7.453 7.609 4.358 1.00 89.75 83 PHE A C 1
ATOM 628 O O . PHE A 1 83 ? -7.680 6.402 4.281 1.00 89.75 83 PHE A O 1
ATOM 635 N N . SER A 1 84 ? -8.003 8.413 5.261 1.00 86.62 84 SER A N 1
ATOM 636 C CA . SER A 1 84 ? -9.099 8.013 6.139 1.00 86.62 84 SER A CA 1
ATOM 637 C C . SER A 1 84 ? -10.408 8.598 5.623 1.00 86.62 84 SER A C 1
ATOM 639 O O . SER A 1 84 ? -10.433 9.719 5.113 1.00 86.62 84 SER A O 1
ATOM 641 N N . PHE A 1 85 ? -11.494 7.838 5.753 1.00 84.44 85 PHE A N 1
ATOM 642 C CA . PHE A 1 85 ? -12.842 8.273 5.404 1.00 84.44 85 PHE A CA 1
ATOM 643 C C . PHE A 1 85 ? -13.712 8.248 6.660 1.00 84.44 85 PHE A C 1
ATOM 645 O O . PHE A 1 85 ? -13.979 7.175 7.201 1.00 84.44 85 PHE A O 1
ATOM 652 N N . SER A 1 86 ? -14.193 9.416 7.094 1.00 81.94 86 SER A N 1
ATOM 653 C CA . SER A 1 86 ? -15.139 9.523 8.209 1.00 81.94 86 SER A CA 1
ATOM 654 C C . SER A 1 86 ? -16.549 9.738 7.654 1.00 81.94 86 SER A C 1
ATOM 656 O O . SER A 1 86 ? -16.857 10.828 7.164 1.00 81.94 86 SER A O 1
ATOM 658 N N . PRO A 1 87 ? -17.445 8.732 7.696 1.00 78.81 87 PRO A N 1
ATOM 659 C CA . PRO A 1 87 ? -18.837 8.939 7.310 1.00 78.81 87 PRO A CA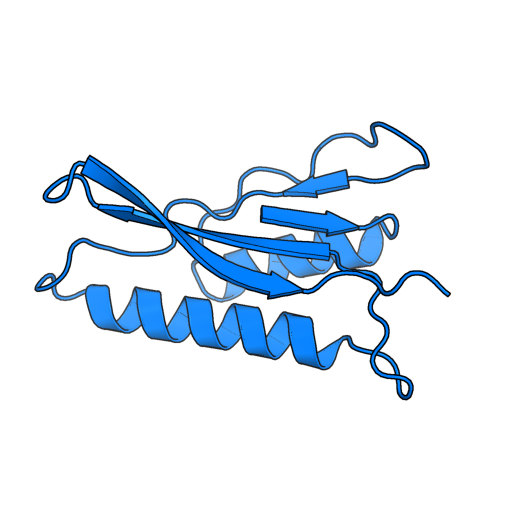 1
ATOM 660 C C . PRO A 1 87 ? -19.585 9.834 8.304 1.00 78.81 87 PRO A C 1
ATOM 662 O O . PRO A 1 87 ? -20.598 10.413 7.921 1.00 78.81 87 PRO A O 1
ATOM 665 N N . ASP A 1 88 ? -19.098 9.933 9.545 1.00 82.88 88 ASP A N 1
ATOM 666 C CA . ASP A 1 88 ? -19.710 10.736 10.605 1.00 82.88 88 ASP A CA 1
ATOM 667 C C . ASP A 1 88 ? -19.387 12.232 10.410 1.00 82.88 88 ASP A C 1
ATOM 669 O O . ASP A 1 88 ? -20.271 13.074 10.564 1.00 82.88 88 ASP A O 1
ATOM 673 N N . ASP A 1 89 ? -18.163 12.556 9.977 1.00 82.88 89 ASP A N 1
ATOM 674 C CA . ASP A 1 89 ? -17.737 13.937 9.693 1.00 82.88 89 ASP A CA 1
ATOM 675 C C . ASP A 1 89 ? -17.893 14.329 8.213 1.00 82.88 89 ASP A C 1
ATOM 677 O O . ASP A 1 89 ? -17.728 15.493 7.847 1.00 82.88 89 ASP A O 1
ATOM 681 N N . HIS A 1 90 ? -18.231 13.365 7.349 1.00 84.94 90 HIS A N 1
ATOM 682 C CA . HIS A 1 90 ? -18.294 13.510 5.891 1.00 84.94 90 HIS A CA 1
ATOM 683 C C . HIS A 1 90 ? -16.981 14.008 5.258 1.00 84.94 90 HIS A C 1
ATOM 685 O O . HIS A 1 90 ? -17.003 14.739 4.263 1.00 84.94 90 HIS A O 1
ATOM 691 N N . THR A 1 91 ? -15.837 13.599 5.811 1.00 86.62 91 THR A N 1
ATOM 692 C CA . THR A 1 91 ? -14.502 13.988 5.336 1.00 86.62 91 THR A CA 1
ATOM 693 C C . THR A 1 91 ? -13.726 12.818 4.736 1.00 86.62 91 THR A C 1
ATOM 695 O O . THR A 1 91 ? -13.996 11.640 4.995 1.00 86.62 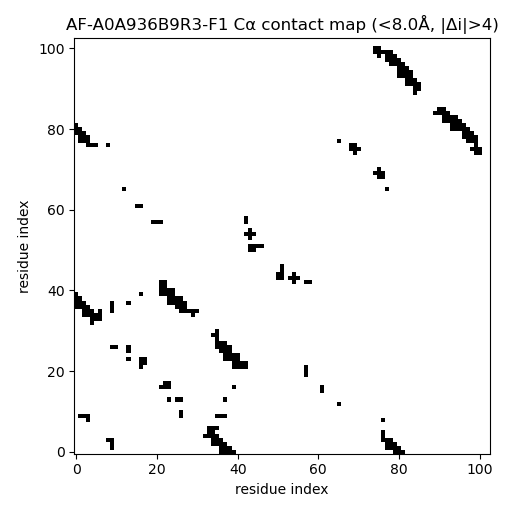91 THR 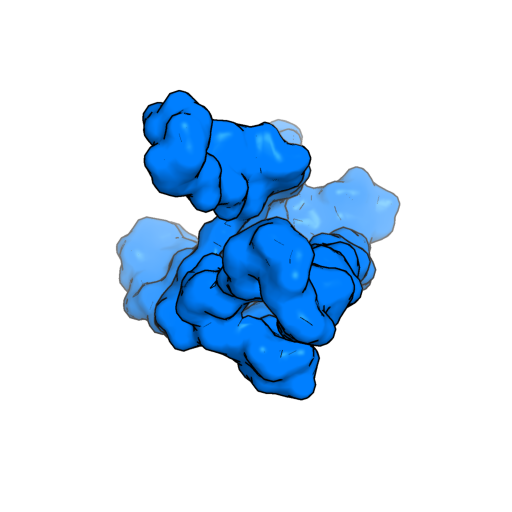A O 1
ATOM 698 N N . ALA A 1 92 ? -12.748 13.174 3.904 1.00 89.06 92 ALA A N 1
ATOM 699 C CA . ALA A 1 92 ? -11.680 12.293 3.466 1.00 89.06 92 ALA A CA 1
ATOM 700 C C . ALA A 1 92 ? -10.354 13.005 3.741 1.00 89.06 92 ALA A C 1
ATOM 702 O O . ALA A 1 92 ? -10.076 14.044 3.138 1.00 89.06 92 ALA A O 1
ATOM 703 N N . ASP A 1 93 ? -9.563 12.457 4.654 1.00 89.62 93 ASP A N 1
ATOM 704 C CA . ASP A 1 93 ? -8.374 13.112 5.187 1.00 89.62 93 ASP A CA 1
ATOM 705 C C . ASP A 1 93 ? -7.110 12.362 4.769 1.00 89.62 93 ASP A C 1
ATOM 707 O O . ASP A 1 93 ? -7.049 11.133 4.809 1.00 89.62 93 ASP A O 1
ATOM 711 N N . LEU A 1 94 ? -6.088 13.113 4.355 1.00 91.75 94 LEU A N 1
ATOM 712 C CA . LEU A 1 94 ? -4.752 12.585 4.097 1.00 91.75 94 LEU A CA 1
ATOM 713 C C . LEU A 1 94 ? -4.061 12.310 5.437 1.00 91.75 94 LEU A C 1
ATOM 715 O O . LEU A 1 94 ? -3.738 13.251 6.160 1.00 91.75 94 LEU A O 1
ATOM 719 N N . VAL A 1 95 ? -3.812 11.038 5.749 1.00 91.31 95 VAL A N 1
ATOM 720 C CA . VAL A 1 95 ? -3.243 10.627 7.044 1.00 91.31 95 VAL A CA 1
ATOM 721 C C . VAL A 1 95 ? -1.723 10.517 6.976 1.00 91.31 95 VAL A C 1
ATOM 723 O O . VAL A 1 95 ? -1.020 10.998 7.862 1.00 91.31 95 VAL A O 1
ATOM 726 N N . ALA A 1 96 ? -1.203 9.894 5.918 1.00 91.88 96 ALA A N 1
ATOM 727 C CA . ALA A 1 96 ? 0.228 9.701 5.719 1.00 91.88 96 ALA A CA 1
ATOM 728 C C . ALA A 1 96 ? 0.560 9.538 4.231 1.00 91.88 96 ALA A C 1
ATOM 730 O O . ALA A 1 96 ? -0.286 9.139 3.428 1.00 91.88 96 ALA A O 1
ATOM 731 N N . HIS A 1 97 ? 1.796 9.851 3.850 1.00 94.25 97 HIS A N 1
ATOM 732 C CA . HIS A 1 97 ? 2.287 9.638 2.492 1.00 94.25 97 HIS A CA 1
ATOM 733 C C . HIS A 1 97 ? 3.814 9.555 2.453 1.00 94.25 97 HIS A C 1
ATOM 735 O O . HIS A 1 97 ? 4.505 10.140 3.287 1.00 94.25 97 HIS A O 1
ATOM 741 N N . ALA A 1 98 ? 4.340 8.912 1.415 1.00 92.31 98 ALA A N 1
ATOM 742 C CA . ALA A 1 98 ? 5.740 9.021 1.029 1.00 92.31 98 ALA A CA 1
ATOM 743 C C . ALA A 1 98 ? 5.864 9.009 -0.495 1.00 92.31 98 ALA A C 1
ATOM 745 O O . ALA A 1 98 ? 5.087 8.359 -1.196 1.00 92.31 98 ALA A O 1
ATOM 746 N N . TRP A 1 99 ? 6.863 9.717 -1.007 1.00 86.81 99 TRP A N 1
ATOM 747 C CA . TRP A 1 99 ? 7.140 9.804 -2.435 1.00 86.81 99 TRP A CA 1
ATOM 748 C C . TRP A 1 99 ? 8.508 9.201 -2.717 1.00 86.81 99 TRP A C 1
ATOM 750 O O . TRP A 1 99 ? 9.443 9.393 -1.938 1.00 86.81 99 TRP A O 1
ATOM 760 N N . ALA A 1 100 ? 8.629 8.511 -3.847 1.00 72.88 100 ALA A N 1
ATOM 761 C CA . ALA A 1 100 ? 9.934 8.249 -4.426 1.00 72.88 100 ALA A CA 1
ATOM 762 C C . ALA A 1 100 ? 10.526 9.619 -4.784 1.00 72.88 100 ALA A C 1
ATOM 764 O O . ALA A 1 100 ? 9.952 10.321 -5.617 1.00 72.88 100 ALA A O 1
ATOM 765 N N . GLY A 1 101 ? 11.580 10.043 -4.081 1.00 55.81 101 GLY A N 1
ATOM 766 C CA . GLY A 1 101 ? 12.169 11.368 -4.262 1.00 55.81 101 GLY A CA 1
ATOM 767 C C . GLY A 1 101 ? 12.514 11.637 -5.728 1.00 55.81 101 GLY A C 1
ATOM 768 O O . GLY A 1 101 ? 13.095 10.786 -6.402 1.00 55.81 101 GLY A O 1
ATOM 769 N N . GLU A 1 102 ? 12.136 12.818 -6.216 1.00 46.16 102 GLU A N 1
ATOM 770 C CA . GLU A 1 102 ? 12.733 13.390 -7.420 1.00 46.16 102 GLU A CA 1
ATOM 771 C C . GLU A 1 102 ? 14.217 13.652 -7.117 1.00 46.16 102 GLU A C 1
ATOM 773 O O . GLU A 1 102 ? 14.533 14.237 -6.079 1.00 46.16 102 GLU A O 1
ATOM 778 N N . ASN A 1 103 ? 15.112 13.167 -7.986 1.00 40.66 103 ASN A N 1
ATOM 779 C CA . ASN A 1 103 ? 16.543 13.493 -7.925 1.00 40.66 103 ASN A CA 1
ATOM 780 C C . ASN A 1 103 ? 16.783 15.003 -8.027 1.00 40.66 103 ASN A C 1
ATOM 782 O O . ASN A 1 103 ? 16.125 15.633 -8.888 1.00 40.66 103 ASN A O 1
#

Radius of gyration: 14.23 Å; Cα contacts (8 Å, |Δi|>4): 154; chains: 1; bounding box: 40×26×37 Å

Foldseek 3Di:
DKKFLDPVVVVVLCVLLVVLPWDKDDQDQQDPNSMTDIDTPPLADPPPDPCRVSSVVSVVVSVVVQQVQQDPVRAHRMWDWDWDADPPVRDIDTDDTDDRDDD

Secondary structure (DSSP, 8-state):
-EEES-HHHHHHHHHHHHHTT--EE-PPPP-STT-EEEEE----PPTTSTTHHHHHHHHHHHHHHHHTT--TTS--S-EEEEEEEETTTTEEEEEEEE-----

pLDDT: mean 87.78, std 11.39, range [40.66, 97.94]

Sequence (103 aa):
MITSFDGGRIANAAAFAQGIGLDVLGPSDPAMNGYRSLLICPDGSKEGWPDSDKGDERREEMREWLDSHKDADGSSAFSWVEFSFSPDDHTADLVAHAWAGEN

Nearest PDB structures (foldseek):
  6dzs-assembly1_A  TM=5.419E-01  e=1.906E+00  Mycolicibacterium hassiacum DSM 44199
  6dzs-assembly2_D  TM=5.131E-01  e=2.311E+00  Mycolicibacterium hassiacum DSM 44199
  3ke2-assembly1_A  TM=3.488E-01  e=3.863E+00  Shewanella amazonensis SB2B

Solvent-accessible surface area (backbone atoms only — not comparable to full-atom values): 5910 Å² total; per-residue (Å²): 67,42,33,24,56,46,68,66,62,48,51,48,51,49,52,50,41,46,72,72,71,36,39,69,50,65,64,48,73,63,73,62,91,54,26,28,41,32,39,66,54,74,55,62,54,65,85,92,43,97,55,22,68,57,16,54,52,47,50,50,53,50,52,52,54,60,57,72,59,39,48,99,88,68,37,34,71,50,29,35,43,41,72,48,75,40,83,89,78,73,46,77,44,83,73,51,71,51,65,42,65,80,130

Mean predicted aligned error: 4.75 Å